Protein AF-A0A6J6ICM3-F1 (afdb_monomer_lite)

Sequence (69 aa):
MNEEEITDYVASGEPLKVAGGFTLDGFGSPFIPVIEGDYTNVVGISMPFLRRSIKELGYTWPELKKMGA

Organism: NCBI:txid449393

Radius of gyration: 17.03 Å; chains: 1; bounding box: 37×22×45 Å

InterPro domains:
  IPR003697 Nucleoside triphosphate pyrophosphatase Maf-like protein [PF02545] (1-56)
  IPR003697 Nucleoside triphosphate pyrophosphatase Maf-like protein [PTHR43213] (1-58)
  IPR029001 Inosine triphosphate pyrophosphatase-like [G3DSA:3.90.950.10] (1-59)
  IPR029001 Inosine triphosphate pyrophosphatase-like [SSF52972] (1-56)

pLDDT: mean 94.14, std 5.92, range [54.94, 98.12]

Foldseek 3Di:
DDPVLVVVLVVVVQLVVDPPRADCPDSRVVVDPDDDDAPVVVVPDRPVVVQVVVVVVVDHPVVVVVPVD

Secondary structure (DSSP, 8-state):
--HHHHHHHHHTS-GGGSGGG--SSSTTGGG-----S-HHHHHTS-HHHHHHHHHHTT--HHHHHHHT-

Structure (mmCIF, N/CA/C/O backbone):
data_AF-A0A6J6ICM3-F1
#
_entry.id   AF-A0A6J6ICM3-F1
#
loop_
_atom_site.group_PDB
_atom_site.id
_atom_site.type_symbol
_atom_site.label_atom_id
_atom_site.label_alt_id
_atom_site.label_comp_id
_atom_site.label_asym_id
_atom_site.label_entity_id
_atom_site.label_seq_id
_atom_site.pdbx_PDB_ins_code
_atom_site.Cartn_x
_atom_site.Cartn_y
_atom_site.Cartn_z
_atom_site.occupancy
_atom_site.B_iso_or_equiv
_atom_site.auth_seq_id
_atom_site.auth_comp_id
_atom_site.auth_asym_id
_atom_site.auth_atom_id
_atom_site.pdbx_PDB_model_num
ATOM 1 N N . MET A 1 1 ? -13.454 -5.378 12.215 1.00 90.00 1 MET A N 1
ATOM 2 C CA . MET A 1 1 ? -13.245 -4.141 12.976 1.00 90.00 1 MET A CA 1
ATOM 3 C C . MET A 1 1 ? -14.500 -3.865 13.782 1.00 90.00 1 MET A C 1
ATOM 5 O O . MET A 1 1 ? -15.575 -3.822 13.189 1.00 90.00 1 MET A O 1
ATOM 9 N N . ASN A 1 2 ? -14.388 -3.793 15.101 1.00 96.88 2 ASN A N 1
ATOM 10 C CA . ASN A 1 2 ? -15.446 -3.373 16.017 1.00 96.88 2 ASN A CA 1
ATOM 11 C C . ASN A 1 2 ? -15.333 -1.858 16.315 1.00 96.88 2 ASN A C 1
ATOM 13 O O . ASN A 1 2 ? -14.394 -1.207 15.865 1.00 96.88 2 ASN A O 1
ATOM 17 N N . GLU A 1 3 ? -16.292 -1.291 17.050 1.00 97.75 3 GLU A N 1
ATOM 18 C CA . GLU A 1 3 ? -16.350 0.158 17.329 1.00 97.75 3 GLU A CA 1
ATOM 19 C C . GLU A 1 3 ? -15.130 0.682 18.111 1.00 97.75 3 GLU A C 1
ATOM 21 O O . GLU A 1 3 ? -14.660 1.796 17.874 1.00 97.75 3 GLU A O 1
ATOM 26 N N . GLU A 1 4 ? -14.602 -0.127 19.032 1.00 98.12 4 GLU A N 1
ATOM 27 C CA . GLU A 1 4 ? -13.420 0.209 19.829 1.00 98.12 4 GLU A CA 1
ATOM 28 C C . GLU A 1 4 ? -12.173 0.277 18.940 1.00 98.12 4 GLU A C 1
ATOM 30 O O . GLU A 1 4 ? -11.451 1.270 18.970 1.00 98.12 4 GLU A O 1
ATOM 35 N N . GLU A 1 5 ? -11.987 -0.719 18.069 1.00 97.50 5 GLU A N 1
ATOM 36 C CA . GLU A 1 5 ? -10.905 -0.764 17.079 1.00 97.50 5 GLU A CA 1
ATOM 37 C C . GLU A 1 5 ? -10.980 0.414 16.094 1.00 97.50 5 GLU A C 1
ATOM 39 O O . GLU A 1 5 ? 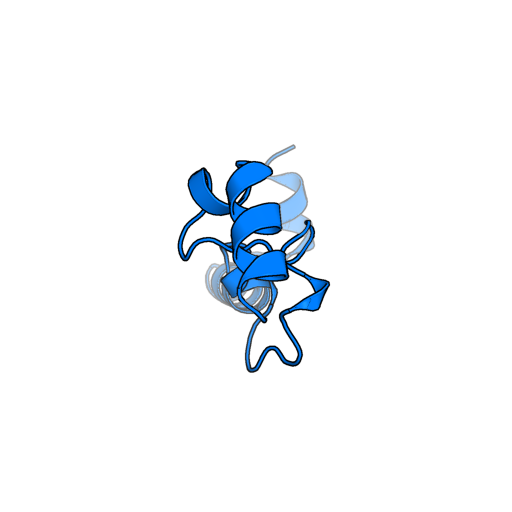-9.957 1.009 15.759 1.00 97.50 5 GLU A O 1
ATOM 44 N N . ILE A 1 6 ? -12.187 0.789 15.649 1.00 96.69 6 ILE A N 1
ATOM 45 C CA . ILE A 1 6 ? -12.385 1.952 14.770 1.00 96.69 6 ILE A CA 1
ATOM 46 C C . ILE A 1 6 ? -11.998 3.241 15.501 1.00 96.69 6 ILE A C 1
ATOM 48 O O . ILE A 1 6 ? -11.275 4.071 14.949 1.00 96.69 6 ILE A O 1
ATOM 52 N N . THR A 1 7 ? -12.469 3.418 16.737 1.00 97.56 7 THR A N 1
ATOM 53 C CA . THR A 1 7 ? -12.211 4.629 17.530 1.00 97.56 7 THR A CA 1
ATOM 54 C C . THR A 1 7 ? -10.723 4.792 17.828 1.00 97.56 7 THR A C 1
ATOM 56 O O . THR A 1 7 ? -10.185 5.887 17.648 1.00 97.56 7 THR A O 1
ATOM 59 N N . ASP A 1 8 ? -10.047 3.712 18.226 1.00 97.50 8 ASP A N 1
ATOM 60 C CA . ASP A 1 8 ? -8.600 3.691 18.457 1.00 97.50 8 ASP A CA 1
ATOM 61 C C . ASP A 1 8 ? -7.824 4.026 17.174 1.00 97.50 8 ASP A C 1
ATOM 63 O O . ASP A 1 8 ? -6.973 4.924 17.167 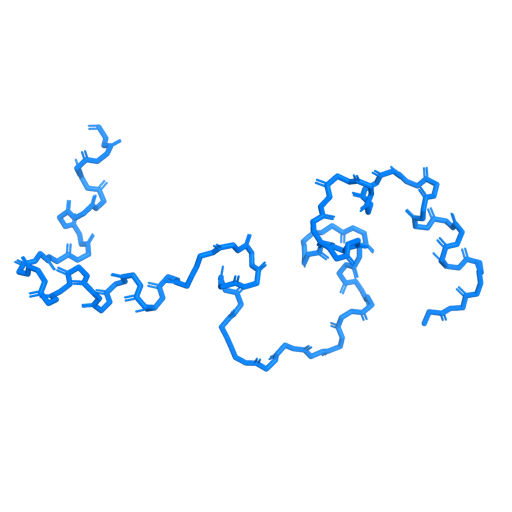1.00 97.50 8 ASP A O 1
ATOM 67 N N . TYR A 1 9 ? -8.189 3.406 16.045 1.00 96.81 9 TYR A N 1
ATOM 68 C CA . TYR A 1 9 ? -7.502 3.668 14.784 1.00 96.81 9 TYR A CA 1
ATOM 69 C C . TYR A 1 9 ? -7.685 5.114 14.309 1.00 96.81 9 TYR A C 1
ATOM 71 O O . TYR A 1 9 ? -6.721 5.753 13.882 1.00 96.81 9 TYR A O 1
ATOM 79 N N . VAL A 1 10 ? -8.885 5.686 14.439 1.00 96.56 10 VAL A N 1
ATOM 80 C CA . VAL A 1 10 ? -9.128 7.103 14.125 1.00 96.56 10 VAL A CA 1
ATOM 81 C C . VAL A 1 10 ? -8.333 8.021 15.058 1.00 96.56 10 VAL A C 1
ATOM 83 O O . VAL A 1 10 ? -7.747 8.999 14.585 1.00 96.56 10 VAL A O 1
ATOM 86 N N . ALA A 1 11 ? -8.251 7.700 16.353 1.00 97.75 11 ALA A N 1
ATOM 87 C CA . ALA A 1 11 ? -7.490 8.476 17.332 1.00 97.75 11 ALA A CA 1
ATOM 88 C C . ALA A 1 11 ? -5.979 8.509 17.033 1.00 97.75 11 ALA A C 1
ATOM 90 O O . ALA A 1 11 ? -5.321 9.500 17.356 1.00 97.75 11 ALA A O 1
ATOM 91 N N . SER A 1 12 ? -5.436 7.494 16.347 1.00 96.50 12 SER A N 1
ATOM 92 C CA . SER A 1 12 ? -4.044 7.505 15.866 1.00 96.50 12 SER A CA 1
ATOM 93 C C . SER A 1 12 ? -3.748 8.642 14.871 1.00 96.50 12 SER A C 1
ATOM 95 O O . SER A 1 12 ? -2.594 9.037 14.689 1.00 96.50 12 SER A O 1
ATOM 97 N N . GLY A 1 13 ? -4.775 9.167 14.190 1.00 97.12 13 GLY A N 1
ATOM 98 C CA . GLY A 1 13 ? -4.653 10.183 13.142 1.00 97.12 13 GLY A CA 1
ATOM 99 C C . GLY A 1 13 ? -4.005 9.692 11.839 1.00 97.12 13 GLY A C 1
ATOM 100 O O . GLY A 1 13 ? -3.933 10.460 10.878 1.00 97.12 13 GLY A O 1
ATOM 101 N N . GLU A 1 14 ? -3.552 8.438 11.775 1.00 96.31 14 GLU A N 1
ATOM 102 C CA . GLU A 1 14 ? -3.050 7.781 10.564 1.00 96.31 14 GLU A CA 1
ATOM 103 C C . GLU A 1 14 ? -4.074 7.778 9.409 1.00 96.31 14 GLU A C 1
ATOM 105 O O . GLU A 1 14 ? -3.724 8.266 8.327 1.00 96.31 14 GLU A O 1
ATOM 110 N N . PRO A 1 15 ? -5.340 7.341 9.600 1.00 96.44 15 PRO A N 1
ATOM 111 C CA . PRO A 1 15 ? -6.299 7.240 8.495 1.00 96.44 15 PRO A CA 1
ATOM 112 C C . PRO A 1 15 ? -6.653 8.601 7.874 1.00 96.44 15 PRO A C 1
ATOM 114 O O . PRO A 1 15 ? -7.075 8.673 6.725 1.00 96.44 15 PRO A O 1
ATOM 117 N N . LEU A 1 16 ? -6.436 9.708 8.589 1.00 95.81 16 LEU A N 1
ATOM 118 C CA . LEU A 1 16 ? -6.750 11.057 8.103 1.00 95.81 16 LEU A CA 1
ATOM 119 C C . LEU A 1 16 ? -5.762 11.575 7.046 1.00 95.81 16 LEU A C 1
ATOM 121 O O . LEU A 1 16 ? -6.012 12.609 6.427 1.00 95.81 16 LEU A O 1
ATOM 125 N N . LYS A 1 17 ? -4.627 10.894 6.856 1.00 93.88 17 LYS A N 1
ATOM 126 C CA . LYS A 1 17 ? -3.530 11.345 5.984 1.00 93.88 17 LYS A CA 1
ATOM 127 C C . LYS A 1 17 ? -3.445 10.581 4.665 1.00 93.88 17 LYS A C 1
ATOM 129 O O . LYS A 1 17 ? -2.570 10.880 3.856 1.00 93.88 17 LYS A O 1
ATOM 134 N N . VAL A 1 18 ? -4.315 9.596 4.455 1.00 93.62 18 VAL A N 1
ATOM 135 C CA . VAL A 1 18 ? -4.220 8.644 3.344 1.00 93.62 18 VAL A CA 1
ATOM 136 C C . VAL A 1 18 ? -5.563 8.456 2.651 1.00 93.62 18 VAL A C 1
ATOM 138 O O . VAL A 1 18 ? -6.630 8.596 3.249 1.00 93.62 18 VAL A O 1
ATOM 141 N N . ALA A 1 19 ? -5.516 8.139 1.360 1.00 90.50 19 ALA A N 1
ATOM 142 C CA . ALA A 1 19 ? -6.720 7.844 0.599 1.00 90.50 19 ALA A CA 1
ATOM 143 C C . ALA A 1 19 ? -7.393 6.570 1.136 1.00 90.50 19 ALA A C 1
ATOM 145 O O . ALA A 1 19 ? -6.725 5.583 1.427 1.00 90.50 19 ALA A O 1
ATOM 146 N N . GLY A 1 20 ? -8.721 6.596 1.275 1.00 90.88 20 GLY A N 1
ATOM 147 C CA . GLY A 1 20 ? -9.492 5.447 1.765 1.00 90.88 20 GLY A CA 1
ATOM 148 C C . GLY A 1 20 ? -9.369 5.173 3.267 1.00 90.88 20 GLY A C 1
ATOM 149 O O . GLY A 1 20 ? -10.049 4.277 3.756 1.00 90.88 20 GLY A O 1
ATOM 150 N N . GLY A 1 21 ? -8.563 5.946 4.003 1.00 93.50 21 GLY A N 1
ATOM 151 C CA . GLY A 1 21 ? -8.491 5.854 5.458 1.00 93.50 21 GLY A CA 1
ATOM 152 C C . GLY A 1 21 ? -7.832 4.583 5.986 1.00 93.50 21 GLY A C 1
ATOM 153 O O . GLY A 1 21 ? -8.181 4.148 7.077 1.00 93.50 21 GLY A O 1
ATOM 154 N N . PHE A 1 22 ? -6.912 3.975 5.235 1.00 91.75 22 PHE A N 1
ATOM 155 C CA . PHE A 1 22 ? -6.116 2.849 5.719 1.00 91.75 22 PHE A CA 1
ATOM 156 C C . PHE A 1 22 ? -4.698 2.868 5.145 1.00 91.75 22 PHE A C 1
ATOM 158 O O . PHE A 1 22 ? -4.454 3.417 4.069 1.00 91.75 22 PHE A O 1
ATOM 165 N N . THR A 1 23 ? -3.771 2.220 5.845 1.00 92.94 23 THR A N 1
ATOM 166 C CA . THR A 1 23 ? -2.417 1.941 5.354 1.00 92.94 23 THR A CA 1
ATOM 167 C C . THR A 1 23 ? -2.176 0.437 5.276 1.00 92.94 23 THR A C 1
ATOM 169 O O . THR A 1 23 ? -2.756 -0.346 6.031 1.00 92.94 23 THR A O 1
ATOM 172 N N . LEU A 1 24 ? -1.320 0.027 4.341 1.00 92.62 24 LEU A N 1
ATOM 173 C CA . LEU A 1 24 ? -0.935 -1.376 4.163 1.00 92.62 24 LEU A CA 1
ATOM 174 C C . LEU A 1 24 ? 0.202 -1.812 5.089 1.00 92.62 24 LEU A C 1
ATOM 176 O O . LEU A 1 24 ? 0.381 -3.003 5.325 1.00 92.62 24 LEU A O 1
ATOM 180 N N . ASP A 1 25 ? 0.970 -0.853 5.585 1.00 91.00 25 ASP A N 1
ATOM 181 C CA . ASP A 1 25 ? 2.205 -1.033 6.340 1.00 91.00 25 ASP A CA 1
ATOM 182 C C . ASP A 1 25 ? 2.184 -0.324 7.709 1.00 91.00 25 ASP A C 1
ATOM 184 O O . ASP A 1 25 ? 3.189 -0.337 8.417 1.00 91.00 25 ASP A O 1
ATOM 188 N N . GLY A 1 26 ? 1.044 0.260 8.103 1.00 93.38 26 GLY A N 1
ATOM 189 C CA . GLY A 1 26 ? 0.820 0.896 9.407 1.00 93.38 26 GLY A CA 1
ATOM 190 C C . GLY A 1 26 ? -0.233 0.187 10.266 1.00 93.38 26 GLY A C 1
ATOM 191 O O . GLY A 1 26 ? -0.443 -1.028 10.149 1.00 93.38 26 GLY A O 1
ATOM 192 N N . PHE A 1 27 ? -0.909 0.940 11.142 1.00 95.69 27 PHE A N 1
ATOM 193 C CA . PHE A 1 27 ? -1.888 0.395 12.097 1.00 95.69 27 PHE A CA 1
ATOM 194 C C . PHE A 1 27 ? -3.143 -0.172 11.423 1.00 95.69 27 PHE A C 1
ATOM 196 O O . PHE A 1 27 ? -3.820 -1.010 12.011 1.00 95.69 27 PHE A O 1
ATOM 203 N N . GLY A 1 28 ? -3.432 0.224 10.180 1.00 94.38 28 GLY A N 1
ATOM 204 C CA . GLY A 1 28 ? -4.518 -0.358 9.385 1.00 94.38 28 GLY A CA 1
ATOM 205 C C . GLY A 1 28 ? -4.242 -1.787 8.894 1.00 94.38 28 GLY A C 1
ATOM 206 O O . GLY A 1 28 ? -5.184 -2.533 8.620 1.00 94.38 28 GLY A O 1
ATOM 207 N N . SER A 1 29 ? -2.969 -2.194 8.813 1.00 95.19 29 SER A N 1
ATOM 208 C CA . SER A 1 29 ? -2.553 -3.458 8.185 1.00 95.19 29 SER A CA 1
ATOM 209 C C . SER A 1 29 ? -3.177 -4.732 8.778 1.00 95.19 29 SER A C 1
ATOM 211 O O . SER A 1 29 ? -3.549 -5.607 7.990 1.00 95.19 29 SER A O 1
ATOM 213 N N . PRO A 1 30 ? -3.400 -4.871 10.106 1.00 95.75 30 PRO A N 1
ATOM 214 C CA . PRO A 1 30 ? -4.002 -6.083 10.668 1.00 95.75 30 PRO A CA 1
ATOM 215 C C . PRO A 1 30 ? -5.457 -6.307 10.233 1.00 95.75 30 PRO A C 1
ATOM 217 O O . PRO A 1 30 ? -5.960 -7.425 10.327 1.00 95.75 30 PRO A O 1
ATOM 220 N N . PHE A 1 31 ? -6.141 -5.267 9.743 1.00 95.12 31 PHE A N 1
ATOM 221 C CA . PHE A 1 31 ? -7.533 -5.345 9.295 1.00 95.12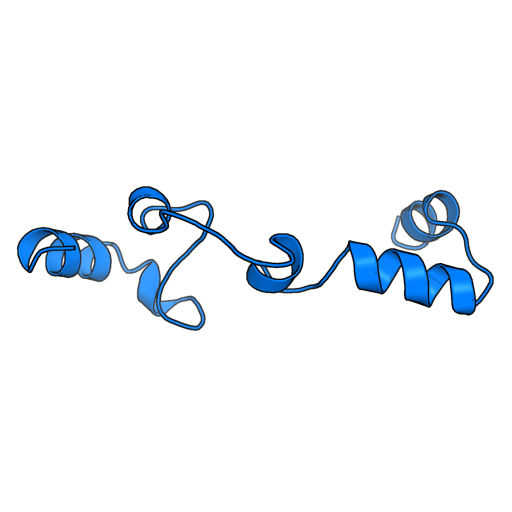 31 PHE A CA 1
ATOM 222 C C . PHE A 1 31 ? -7.684 -5.728 7.817 1.00 95.12 31 PHE A C 1
ATOM 224 O O . PHE A 1 31 ? -8.811 -5.785 7.323 1.00 95.12 31 PHE A O 1
ATOM 231 N N . ILE A 1 32 ? -6.583 -5.992 7.107 1.00 94.94 32 ILE A N 1
ATOM 232 C CA . ILE A 1 32 ? -6.567 -6.293 5.671 1.00 94.94 32 ILE A CA 1
ATOM 233 C C . ILE A 1 32 ? -6.281 -7.789 5.490 1.00 94.94 32 ILE A C 1
ATOM 235 O O . ILE A 1 32 ? -5.122 -8.198 5.444 1.00 94.94 32 ILE A O 1
ATOM 239 N N . PRO A 1 33 ? -7.318 -8.643 5.398 1.00 95.44 33 PRO A N 1
ATOM 240 C CA . PRO A 1 33 ? -7.126 -10.092 5.383 1.00 95.44 33 PRO A CA 1
ATOM 241 C C . PRO A 1 33 ? -6.563 -10.609 4.054 1.00 95.44 33 PRO A C 1
ATOM 243 O O . PRO A 1 33 ? -5.879 -11.629 4.030 1.00 95.44 33 PRO A O 1
ATOM 246 N N . VAL A 1 34 ? -6.882 -9.939 2.943 1.00 96.38 34 VAL A N 1
ATOM 247 C CA . VAL A 1 34 ? -6.504 -10.341 1.584 1.00 96.38 34 VAL A CA 1
ATOM 248 C C . VAL A 1 34 ? -6.336 -9.093 0.720 1.00 96.38 34 VAL A C 1
ATOM 250 O O . VAL A 1 34 ? -7.086 -8.128 0.856 1.00 96.38 34 VAL A O 1
ATOM 253 N N . ILE A 1 35 ? -5.376 -9.145 -0.205 1.00 95.69 35 ILE A N 1
ATOM 254 C CA . ILE A 1 35 ? -5.249 -8.210 -1.325 1.00 95.69 35 ILE A CA 1
ATOM 255 C C . ILE A 1 35 ? -5.358 -9.028 -2.609 1.00 95.69 35 ILE A C 1
ATOM 257 O O . ILE A 1 35 ? -4.549 -9.924 -2.845 1.00 95.69 35 ILE A O 1
ATOM 261 N N . GLU A 1 36 ? -6.337 -8.708 -3.450 1.00 96.56 36 GLU A N 1
ATOM 262 C CA . GLU A 1 36 ? -6.475 -9.306 -4.778 1.00 96.56 36 GLU A CA 1
ATOM 263 C C . GLU A 1 36 ? -5.998 -8.313 -5.842 1.00 96.56 36 GLU A C 1
ATOM 265 O O . GLU A 1 36 ? -6.560 -7.230 -6.002 1.00 96.56 36 GLU A O 1
ATOM 270 N N . GLY A 1 37 ? -4.937 -8.675 -6.568 1.00 95.00 37 GLY A N 1
ATOM 271 C CA . GLY A 1 37 ? -4.320 -7.826 -7.587 1.00 95.00 37 GLY A CA 1
ATOM 272 C C . GLY A 1 37 ? -2.891 -7.411 -7.236 1.00 95.00 37 GLY A C 1
ATOM 273 O O . GLY A 1 37 ? -2.107 -8.207 -6.724 1.00 95.00 37 GLY A O 1
ATOM 274 N N . ASP A 1 38 ? -2.524 -6.175 -7.577 1.00 95.12 38 ASP A N 1
ATOM 275 C CA . ASP A 1 38 ? -1.165 -5.658 -7.406 1.00 95.12 38 ASP A CA 1
ATOM 276 C C . ASP A 1 38 ? -1.027 -4.821 -6.131 1.00 95.12 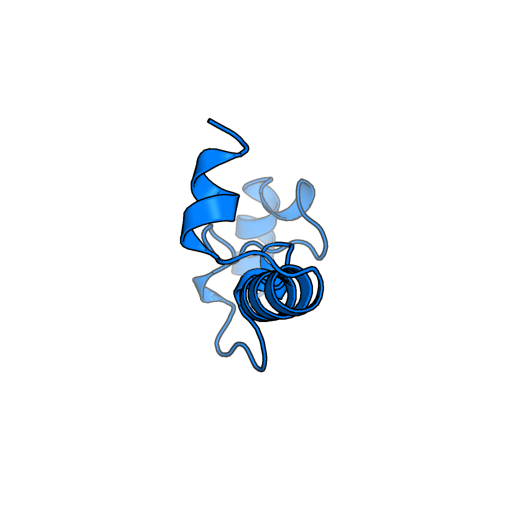38 ASP A C 1
ATOM 278 O O . ASP A 1 38 ? -1.497 -3.686 -6.062 1.00 95.12 38 ASP A O 1
ATOM 282 N N . TYR A 1 39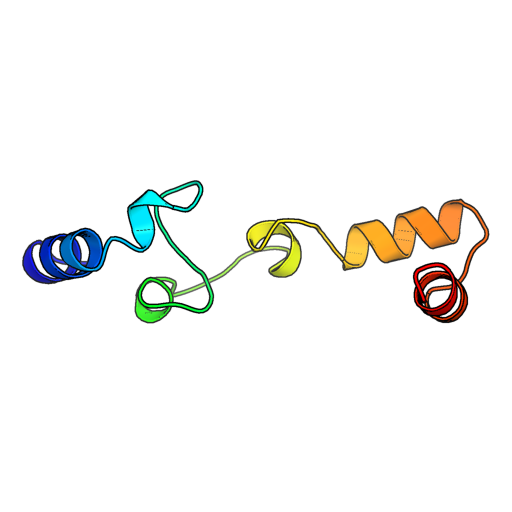 ? -0.304 -5.365 -5.154 1.00 94.06 39 TYR A N 1
ATOM 283 C CA . TYR A 1 39 ? 0.043 -4.688 -3.904 1.00 94.06 39 TYR A CA 1
ATOM 284 C C . TYR A 1 39 ? 0.666 -3.302 -4.121 1.00 94.06 39 TYR A C 1
ATOM 286 O O . TYR A 1 39 ? 0.271 -2.332 -3.478 1.00 94.06 39 TYR A O 1
ATOM 294 N N . THR A 1 40 ? 1.614 -3.176 -5.053 1.00 95.12 40 THR A N 1
ATOM 295 C CA . THR A 1 40 ? 2.315 -1.901 -5.276 1.00 95.12 40 THR A CA 1
ATOM 296 C C . THR A 1 40 ? 1.387 -0.835 -5.846 1.00 95.12 40 THR A C 1
ATOM 298 O O . THR A 1 40 ? 1.530 0.348 -5.541 1.00 95.12 40 THR A O 1
ATOM 301 N N . ASN A 1 41 ? 0.362 -1.258 -6.587 1.00 95.00 41 ASN A N 1
ATOM 302 C CA . ASN A 1 41 ? -0.683 -0.365 -7.059 1.00 95.00 41 ASN A CA 1
ATOM 303 C C . ASN A 1 41 ? -1.521 0.206 -5.909 1.00 95.00 41 ASN A C 1
ATOM 305 O O . ASN A 1 41 ? -1.870 1.380 -5.954 1.00 95.00 41 ASN A O 1
ATOM 309 N N . VAL A 1 42 ? -1.800 -0.590 -4.873 1.00 93.44 42 VAL A N 1
ATOM 310 C CA . VAL A 1 42 ? -2.505 -0.115 -3.670 1.00 93.44 42 VAL A CA 1
ATOM 311 C C . VAL A 1 42 ? -1.633 0.857 -2.867 1.00 93.44 42 VAL A C 1
ATOM 313 O O . VAL A 1 42 ? -2.147 1.842 -2.350 1.00 93.44 42 VAL A O 1
ATOM 316 N N . VAL A 1 43 ? -0.312 0.643 -2.830 1.00 92.25 43 VAL A N 1
ATOM 317 C CA . VAL A 1 43 ? 0.644 1.611 -2.250 1.00 92.25 43 VAL A CA 1
ATOM 318 C C . VAL A 1 43 ? 0.660 2.934 -3.035 1.00 92.25 43 VAL A C 1
ATOM 320 O O . VAL A 1 43 ? 0.889 3.991 -2.454 1.00 92.25 43 VAL A O 1
ATOM 323 N N . GLY A 1 44 ? 0.398 2.892 -4.346 1.00 92.25 44 GLY A N 1
ATOM 324 C CA . GLY A 1 44 ? 0.179 4.086 -5.170 1.00 92.25 44 GLY A CA 1
ATOM 325 C C . GLY A 1 44 ? 0.668 3.988 -6.615 1.00 92.25 44 GLY A C 1
ATOM 326 O O . GLY A 1 44 ? 0.313 4.837 -7.431 1.00 92.25 44 GLY A O 1
ATOM 327 N N . ILE A 1 45 ? 1.468 2.975 -6.968 1.00 94.62 45 ILE A N 1
ATOM 328 C CA . ILE A 1 45 ? 1.913 2.761 -8.351 1.00 94.62 45 ILE A CA 1
ATOM 329 C C . ILE A 1 45 ? 2.158 1.284 -8.654 1.00 94.62 45 ILE A C 1
ATOM 331 O O . ILE A 1 45 ? 2.940 0.611 -7.988 1.00 94.62 45 ILE A O 1
ATOM 335 N N . SER A 1 46 ? 1.537 0.778 -9.720 1.00 96.75 46 SER A N 1
ATOM 336 C CA . SER A 1 46 ? 1.789 -0.586 -10.185 1.00 96.75 46 SER A CA 1
ATOM 337 C C . SER A 1 46 ? 3.213 -0.730 -10.732 1.00 96.75 46 SER A C 1
ATOM 339 O O . SER A 1 46 ? 3.515 -0.352 -11.867 1.00 96.75 46 SER A O 1
ATOM 341 N N . MET A 1 47 ? 4.103 -1.323 -9.942 1.00 96.25 47 MET A N 1
ATOM 342 C CA . MET A 1 47 ? 5.493 -1.575 -10.329 1.00 96.25 47 MET A CA 1
ATOM 343 C C . MET A 1 47 ? 5.623 -2.621 -11.449 1.00 96.25 47 MET A C 1
ATOM 345 O O . MET A 1 47 ? 6.415 -2.408 -12.372 1.00 96.25 47 MET A O 1
ATOM 349 N N . PRO A 1 48 ? 4.851 -3.727 -11.457 1.00 96.12 48 PRO A N 1
ATOM 350 C CA . PRO A 1 48 ? 4.779 -4.632 -12.600 1.00 96.12 48 PRO A CA 1
ATOM 351 C C . PRO A 1 48 ? 4.320 -3.946 -13.888 1.00 96.12 48 PRO A C 1
ATOM 353 O O . PRO A 1 48 ? 4.892 -4.229 -14.943 1.00 96.12 48 PRO A O 1
ATOM 356 N N . PHE A 1 49 ? 3.311 -3.066 -13.825 1.00 96.75 49 PHE A N 1
ATOM 357 C CA . PHE A 1 49 ? 2.886 -2.277 -14.984 1.00 96.75 49 PHE A CA 1
ATOM 358 C C . PHE A 1 49 ? 4.009 -1.353 -15.439 1.00 96.75 49 PHE A C 1
ATOM 360 O O . PHE A 1 49 ? 4.442 -1.466 -16.581 1.00 96.75 49 PHE A O 1
ATOM 367 N N . LEU A 1 50 ? 4.565 -0.542 -14.534 1.00 95.81 50 LEU A N 1
ATOM 368 C CA . LEU A 1 50 ? 5.662 0.375 -14.835 1.00 95.81 50 LEU A CA 1
ATOM 369 C C . LEU A 1 50 ? 6.844 -0.346 -15.497 1.00 95.81 50 LEU A C 1
ATOM 371 O O . LEU A 1 50 ? 7.335 0.089 -16.536 1.00 95.81 50 LEU A O 1
ATOM 375 N N . ARG A 1 51 ? 7.273 -1.492 -14.955 1.00 95.94 51 ARG A N 1
ATOM 376 C CA . ARG A 1 51 ? 8.353 -2.301 -15.539 1.00 95.94 51 ARG A CA 1
ATOM 377 C C . ARG A 1 51 ?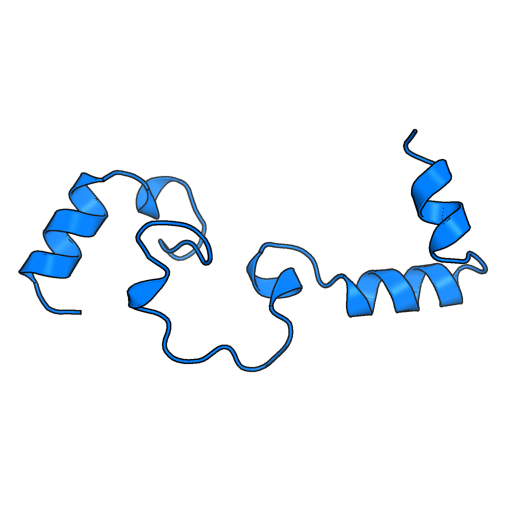 8.037 -2.756 -16.967 1.00 95.94 51 ARG A C 1
ATOM 379 O O . ARG A 1 51 ? 8.954 -2.812 -17.786 1.00 95.94 51 ARG A O 1
ATOM 386 N N . ARG A 1 52 ? 6.787 -3.129 -17.268 1.00 97.06 52 ARG A N 1
ATOM 387 C CA . ARG A 1 52 ? 6.375 -3.514 -18.630 1.00 97.06 52 ARG A CA 1
ATOM 388 C C . ARG A 1 52 ? 6.351 -2.303 -19.561 1.00 97.06 52 ARG A C 1
ATOM 390 O O . ARG A 1 52 ? 6.956 -2.381 -20.623 1.00 97.06 52 ARG A O 1
ATOM 397 N N . SER A 1 53 ? 5.773 -1.186 -19.134 1.00 96.75 53 SER A N 1
ATOM 398 C CA . SER A 1 53 ? 5.678 0.033 -19.945 1.00 96.75 53 SER A CA 1
ATOM 399 C C . SER A 1 53 ? 7.055 0.609 -20.290 1.00 96.75 53 SER A C 1
ATOM 401 O O . SER A 1 53 ? 7.311 0.988 -21.425 1.00 96.75 53 SER A O 1
ATOM 403 N N . ILE A 1 54 ? 8.001 0.603 -19.347 1.00 96.44 54 ILE A N 1
ATOM 404 C CA . ILE A 1 54 ? 9.383 1.046 -19.601 1.00 96.44 54 ILE A CA 1
ATOM 405 C C . ILE A 1 54 ? 10.092 0.137 -20.615 1.00 96.44 54 ILE A C 1
ATOM 407 O O . ILE A 1 54 ? 10.846 0.622 -21.459 1.00 96.44 54 ILE A O 1
ATOM 411 N N . LYS A 1 55 ? 9.799 -1.169 -20.585 1.00 97.19 55 LYS A N 1
ATOM 412 C CA . LYS A 1 55 ? 10.294 -2.115 -21.590 1.00 97.19 55 LYS A CA 1
ATOM 413 C C . LYS A 1 55 ? 9.732 -1.815 -22.981 1.00 97.19 55 LYS A C 1
ATOM 415 O O . LYS A 1 55 ? 10.472 -1.917 -23.954 1.00 97.19 55 LYS A O 1
ATOM 420 N N . GLU A 1 56 ? 8.460 -1.440 -23.084 1.00 97.75 56 GLU A N 1
ATOM 421 C CA . GLU A 1 56 ? 7.834 -1.030 -24.354 1.00 97.75 56 GLU A CA 1
ATOM 422 C C . GLU A 1 56 ? 8.459 0.250 -24.923 1.00 97.75 56 GLU A C 1
ATOM 424 O O . GLU A 1 56 ? 8.562 0.395 -26.138 1.00 97.75 56 GLU A O 1
ATOM 429 N N . LEU A 1 57 ? 8.967 1.130 -24.058 1.00 96.69 57 LEU A N 1
ATOM 430 C CA . LEU A 1 57 ? 9.724 2.326 -24.442 1.00 96.69 57 LEU A CA 1
ATOM 431 C C . LEU A 1 57 ? 11.197 2.041 -24.797 1.00 96.69 57 LEU A C 1
ATOM 433 O O . LEU A 1 57 ? 11.940 2.974 -25.092 1.00 96.69 57 LEU A O 1
ATOM 437 N N . GLY A 1 58 ? 11.628 0.776 -24.783 1.00 97.44 58 GLY A N 1
ATOM 438 C CA . GLY A 1 58 ? 12.974 0.362 -25.192 1.00 97.44 58 GLY A CA 1
ATOM 439 C C . GLY A 1 58 ? 14.027 0.368 -24.083 1.00 97.44 58 GLY A C 1
ATOM 440 O O . GLY A 1 58 ? 15.202 0.175 -24.380 1.00 97.44 58 GLY A O 1
ATOM 441 N N . TYR A 1 59 ? 13.632 0.541 -22.819 1.00 96.88 59 TYR A N 1
ATOM 442 C CA . TYR A 1 59 ? 14.557 0.560 -21.684 1.00 96.88 59 TYR A CA 1
ATOM 443 C C . TYR A 1 59 ? 14.426 -0.687 -20.805 1.00 96.88 59 TYR A C 1
ATOM 445 O O . TYR A 1 59 ? 13.363 -1.293 -20.660 1.00 96.88 59 TYR A O 1
ATOM 453 N N . THR A 1 60 ? 15.514 -1.066 -20.147 1.00 95.75 60 THR A N 1
ATOM 454 C CA . THR A 1 60 ? 15.533 -2.141 -19.153 1.00 95.75 60 THR A CA 1
ATOM 455 C C . THR A 1 60 ? 15.350 -1.603 -17.733 1.00 95.75 60 THR A C 1
ATOM 457 O O . THR A 1 60 ? 15.645 -0.452 -17.415 1.00 95.75 60 THR A O 1
ATOM 460 N N . TRP A 1 61 ? 14.901 -2.472 -16.822 1.00 94.19 61 TRP A N 1
ATOM 461 C CA . TRP A 1 61 ? 14.759 -2.101 -15.411 1.00 94.19 61 TRP A CA 1
ATOM 462 C C . TRP A 1 61 ? 16.084 -1.658 -14.752 1.00 94.19 61 TRP A C 1
ATOM 464 O O . TRP A 1 61 ? 16.078 -0.673 -14.013 1.00 94.19 61 TRP A O 1
ATOM 474 N N . PRO A 1 62 ? 17.238 -2.321 -14.992 1.00 94.94 62 PRO A N 1
ATOM 475 C CA . PRO A 1 62 ? 18.519 -1.844 -14.472 1.00 94.94 62 PRO A CA 1
ATOM 476 C C . PRO A 1 62 ? 18.947 -0.467 -14.994 1.00 94.94 62 PRO A C 1
ATOM 478 O O . PRO A 1 62 ? 19.582 0.262 -14.237 1.00 94.94 62 PRO A O 1
ATOM 481 N N . GLU A 1 63 ? 18.618 -0.112 -16.241 1.00 94.81 63 GLU A N 1
ATOM 482 C CA . GLU A 1 63 ? 18.891 1.224 -16.794 1.00 94.81 63 GLU A CA 1
ATOM 483 C C . GLU A 1 63 ? 18.047 2.286 -16.095 1.00 94.81 63 GLU A C 1
ATOM 485 O O . GLU A 1 63 ? 18.602 3.266 -15.608 1.00 94.81 63 GLU A O 1
ATOM 490 N N . LEU A 1 64 ? 16.741 2.043 -15.936 1.00 92.56 64 LEU A N 1
ATOM 491 C CA . LEU A 1 64 ? 15.834 2.963 -15.244 1.00 92.56 64 LEU A CA 1
ATOM 492 C C . LEU A 1 64 ? 16.321 3.313 -13.829 1.00 92.56 64 LEU A C 1
ATOM 494 O O . LEU A 1 64 ? 16.324 4.478 -13.444 1.00 92.56 64 LEU A O 1
ATOM 498 N N . LYS A 1 65 ? 16.800 2.321 -13.063 1.00 90.81 65 LYS A N 1
ATOM 499 C CA . LYS A 1 65 ? 17.330 2.539 -11.702 1.00 90.81 65 LYS A CA 1
ATOM 500 C C . LYS A 1 65 ? 18.526 3.495 -11.644 1.00 90.81 65 LYS A C 1
ATOM 502 O O . LYS A 1 65 ? 18.796 4.038 -10.581 1.00 90.81 65 LYS A O 1
ATOM 507 N N . LYS A 1 66 ? 19.260 3.659 -12.746 1.00 93.56 66 LYS A N 1
ATOM 508 C CA . LYS A 1 66 ? 20.423 4.552 -12.836 1.00 93.56 66 LYS A CA 1
ATOM 509 C C . LYS A 1 66 ? 20.061 5.956 -13.329 1.00 93.56 66 LYS A C 1
ATOM 511 O O . LYS A 1 66 ? 20.895 6.838 -13.223 1.00 93.56 66 LYS A O 1
ATOM 516 N N . MET A 1 67 ? 18.860 6.162 -13.877 1.00 86.62 67 MET A N 1
ATOM 517 C CA . MET A 1 67 ? 18.442 7.447 -14.461 1.00 86.62 67 MET A CA 1
ATOM 518 C C . MET A 1 67 ? 18.022 8.492 -13.421 1.00 86.62 67 MET A C 1
ATOM 520 O O . MET A 1 67 ? 18.013 9.677 -13.731 1.00 86.62 67 MET A O 1
ATOM 524 N N . GLY A 1 68 ? 17.636 8.058 -12.219 1.00 72.06 68 GLY A N 1
ATOM 525 C CA . GLY A 1 68 ? 17.245 8.939 -11.113 1.00 72.06 68 GLY A CA 1
ATOM 526 C C . GLY A 1 68 ? 18.297 9.076 -10.009 1.00 72.06 68 GLY A C 1
ATOM 527 O O . GLY A 1 68 ? 17.959 9.592 -8.947 1.00 72.06 68 GLY A O 1
ATOM 528 N N . ALA A 1 69 ? 19.510 8.555 -10.229 1.00 54.94 69 ALA A N 1
ATOM 529 C CA . ALA A 1 69 ? 20.640 8.650 -9.304 1.00 54.94 69 ALA A CA 1
ATOM 530 C C . ALA A 1 69 ? 21.562 9.817 -9.674 1.00 54.94 69 ALA A C 1
ATOM 532 O O . ALA A 1 69 ? 21.700 10.087 -10.889 1.00 54.94 69 ALA A O 1
#